Protein AF-A0A971CBB9-F1 (afdb_monomer_lite)

Sequence (150 aa):
MHGSKWRGLETEQPTQPRQPPTLHTFRPRASRNRAGVNFTRFLPAISKEALKKISREVRSWRIHRRTGSTFVQLARAINPAVRGWMNYYGAFYRSELHGLLRRINAYLVRWIRRKCKRLTGLRKALACLRGVASRYPRMFAHWQWTSLAW

Structure (mmCIF, N/CA/C/O backbone):
data_AF-A0A971CBB9-F1
#
_entry.id   AF-A0A971CBB9-F1
#
loop_
_atom_site.group_PDB
_atom_site.id
_atom_site.type_symbol
_atom_site.label_atom_id
_atom_site.label_alt_id
_atom_site.label_comp_id
_atom_site.label_asym_id
_atom_site.label_entity_id
_atom_site.label_seq_id
_atom_site.pdbx_PDB_ins_code
_atom_site.Cartn_x
_atom_site.Cartn_y
_atom_site.Cartn_z
_atom_site.occupancy
_atom_site.B_iso_or_equiv
_atom_site.auth_seq_id
_atom_site.auth_comp_id
_atom_site.auth_asym_id
_atom_site.auth_atom_id
_atom_site.pdbx_PDB_model_num
ATOM 1 N N . MET A 1 1 ? 9.406 49.153 -90.863 1.00 44.34 1 MET A N 1
ATOM 2 C CA . MET A 1 1 ? 10.532 49.504 -89.968 1.00 44.34 1 MET A CA 1
ATOM 3 C C . MET A 1 1 ? 9.962 50.223 -88.759 1.00 44.34 1 MET A C 1
ATOM 5 O O . MET A 1 1 ? 9.160 51.117 -88.983 1.00 44.34 1 MET A O 1
ATOM 9 N N . HIS A 1 2 ? 10.341 49.780 -87.557 1.00 36.84 2 HIS A N 1
ATOM 10 C CA . HIS A 1 2 ? 10.253 50.385 -86.211 1.00 36.84 2 HIS A CA 1
ATOM 11 C C . HIS A 1 2 ? 9.869 49.283 -85.222 1.00 36.84 2 HIS A C 1
ATOM 13 O O . HIS A 1 2 ? 8.707 48.930 -85.057 1.00 36.84 2 HIS A O 1
ATOM 19 N N . GLY A 1 3 ? 10.911 48.670 -84.660 1.00 35.44 3 GLY A N 1
ATOM 20 C CA . GLY A 1 3 ? 10.798 47.717 -83.569 1.00 35.44 3 GLY A CA 1
ATOM 21 C C . GLY A 1 3 ? 10.744 48.409 -82.211 1.00 35.44 3 GLY A C 1
ATOM 22 O O . GLY A 1 3 ? 10.687 49.636 -82.113 1.00 35.44 3 GLY A O 1
ATOM 23 N N . SER A 1 4 ? 10.932 47.578 -81.183 1.00 41.41 4 SER A N 1
ATOM 24 C CA . SER A 1 4 ? 10.925 47.894 -79.746 1.00 41.41 4 SER A CA 1
ATOM 25 C C . SER A 1 4 ? 9.492 47.934 -79.193 1.00 41.41 4 SER A C 1
ATOM 27 O O . SER A 1 4 ? 8.625 48.577 -79.753 1.00 41.41 4 SER A O 1
ATOM 29 N N . LYS A 1 5 ? 9.139 47.294 -78.082 1.00 45.28 5 LYS A N 1
ATOM 30 C CA . LYS A 1 5 ? 9.927 47.019 -76.884 1.00 45.28 5 LYS A CA 1
ATOM 31 C C . LYS A 1 5 ? 9.025 46.221 -75.944 1.00 45.28 5 LYS A C 1
ATOM 33 O O . LYS A 1 5 ? 8.131 46.833 -75.393 1.00 45.28 5 LYS A O 1
ATOM 38 N N . TRP A 1 6 ? 9.273 44.936 -75.703 1.00 35.91 6 TRP A N 1
ATOM 39 C CA . TRP A 1 6 ? 8.888 44.317 -74.428 1.00 35.91 6 TRP A CA 1
ATOM 40 C C . TRP A 1 6 ? 9.953 43.303 -74.027 1.00 35.91 6 TRP A C 1
ATOM 42 O O . TRP A 1 6 ? 10.211 42.310 -74.700 1.00 35.91 6 TRP A O 1
ATOM 52 N N . ARG A 1 7 ? 10.643 43.677 -72.953 1.00 38.56 7 ARG A N 1
ATOM 53 C CA . ARG A 1 7 ? 11.703 42.977 -72.238 1.00 38.56 7 ARG A CA 1
ATOM 54 C C . ARG A 1 7 ? 11.143 42.746 -70.833 1.00 38.56 7 ARG A C 1
ATOM 56 O O . ARG A 1 7 ? 10.545 43.673 -70.294 1.00 38.56 7 ARG A O 1
ATOM 63 N N . GLY A 1 8 ? 11.390 41.569 -70.264 1.00 45.34 8 GLY A N 1
ATOM 64 C CA . GLY A 1 8 ? 10.997 41.175 -68.902 1.00 45.34 8 GLY A CA 1
ATOM 65 C C . GLY A 1 8 ? 10.048 39.979 -68.970 1.00 45.34 8 GLY A C 1
ATOM 66 O O . GLY A 1 8 ? 8.893 40.157 -69.326 1.00 45.34 8 GLY A O 1
ATOM 67 N N . LEU A 1 9 ? 10.529 38.731 -68.962 1.00 43.12 9 LEU A N 1
ATOM 68 C CA . LEU A 1 9 ? 11.027 37.984 -67.794 1.00 43.12 9 LEU A CA 1
ATOM 69 C C . LEU A 1 9 ? 10.047 38.053 -66.623 1.00 43.12 9 LEU A C 1
ATOM 71 O O . LEU A 1 9 ? 10.080 39.026 -65.890 1.00 43.12 9 LEU A O 1
ATOM 75 N N . GLU A 1 10 ? 9.236 37.008 -66.458 1.00 38.34 10 GLU A N 1
ATOM 76 C CA . GLU A 1 10 ? 9.174 36.229 -65.215 1.00 38.34 10 GLU A CA 1
ATOM 77 C C . GLU A 1 10 ? 8.274 35.005 -65.418 1.00 38.34 10 GLU A C 1
ATOM 79 O O . GLU A 1 10 ? 7.068 35.082 -65.647 1.00 38.34 10 GLU A O 1
ATOM 84 N N . THR A 1 11 ? 8.921 33.842 -65.413 1.00 55.31 11 THR A N 1
ATOM 85 C CA . THR A 1 11 ? 8.284 32.530 -65.406 1.00 55.31 11 THR A CA 1
ATOM 86 C C . THR A 1 11 ? 7.850 32.246 -63.972 1.00 55.31 11 THR A C 1
ATOM 88 O O . THR A 1 11 ? 8.631 31.732 -63.175 1.00 55.31 11 THR A O 1
ATOM 91 N N . GLU A 1 12 ? 6.615 32.593 -63.629 1.00 42.81 12 GLU A N 1
ATOM 92 C CA . GLU A 1 12 ? 6.017 32.243 -62.339 1.00 42.81 12 GLU A CA 1
ATOM 93 C C . GLU A 1 12 ? 5.745 30.724 -62.297 1.00 42.81 12 GLU A C 1
ATOM 95 O O . GLU A 1 12 ? 4.732 30.237 -62.802 1.00 42.81 12 GLU A O 1
ATOM 100 N N . GLN A 1 13 ? 6.666 29.943 -61.719 1.00 54.59 13 GLN A N 1
ATOM 101 C CA . GLN A 1 13 ? 6.361 28.582 -61.261 1.00 54.59 13 GLN A CA 1
ATOM 102 C C . GLN A 1 13 ? 5.708 28.628 -59.868 1.00 54.59 13 GLN A C 1
ATOM 104 O O . GLN A 1 13 ? 6.157 29.386 -59.004 1.00 54.59 13 GLN A O 1
ATOM 109 N N . PRO A 1 14 ? 4.689 27.790 -59.591 1.00 41.69 14 PRO A N 1
ATOM 110 C CA . PRO A 1 14 ? 3.972 27.837 -58.326 1.00 41.69 14 PRO A CA 1
ATOM 111 C C . PRO A 1 14 ? 4.855 27.298 -57.193 1.00 41.69 14 PRO A C 1
ATOM 113 O O . PRO A 1 14 ? 5.163 26.108 -57.117 1.00 41.69 14 PRO A O 1
ATOM 116 N N . THR A 1 15 ? 5.264 28.188 -56.291 1.00 55.00 15 THR A N 1
ATOM 117 C CA . THR A 1 15 ? 6.043 27.833 -55.101 1.00 55.00 15 THR A CA 1
ATOM 118 C C . THR A 1 15 ? 5.136 27.154 -54.071 1.00 55.00 15 THR A C 1
ATOM 120 O O . THR A 1 15 ? 4.204 27.761 -53.547 1.00 55.00 15 THR A O 1
ATOM 123 N N . GLN A 1 16 ? 5.411 25.881 -53.769 1.00 56.72 16 GLN A N 1
ATOM 124 C CA . GLN A 1 16 ? 4.777 25.149 -52.668 1.00 56.72 16 GLN A CA 1
ATOM 125 C C . GLN A 1 16 ? 5.100 25.777 -51.297 1.00 56.72 16 GLN A C 1
ATOM 127 O O . GLN A 1 16 ? 6.219 26.256 -51.089 1.00 56.72 16 GLN A O 1
ATOM 132 N N . PRO A 1 17 ? 4.181 25.717 -50.314 1.00 47.59 17 PRO A N 1
ATOM 133 C CA . PRO A 1 17 ? 4.457 26.218 -48.972 1.00 47.59 17 PRO A CA 1
ATOM 134 C C . PRO A 1 17 ? 5.513 25.360 -48.252 1.00 47.59 17 PRO A C 1
ATOM 136 O O . PRO A 1 17 ? 5.370 24.144 -48.112 1.00 47.59 17 PRO A O 1
ATOM 139 N N . ARG A 1 18 ? 6.576 26.014 -47.756 1.00 50.94 18 ARG A N 1
ATOM 140 C CA . ARG A 1 18 ? 7.636 25.410 -46.929 1.00 50.94 18 ARG A CA 1
ATOM 141 C C . ARG A 1 18 ? 7.077 24.923 -45.590 1.00 50.94 18 ARG A C 1
ATOM 143 O O . ARG A 1 18 ? 6.567 25.722 -44.808 1.00 50.94 18 ARG A O 1
ATOM 150 N N . GLN A 1 19 ? 7.283 23.647 -45.274 1.00 59.88 19 GLN A N 1
ATOM 151 C CA . GLN A 1 19 ? 7.225 23.16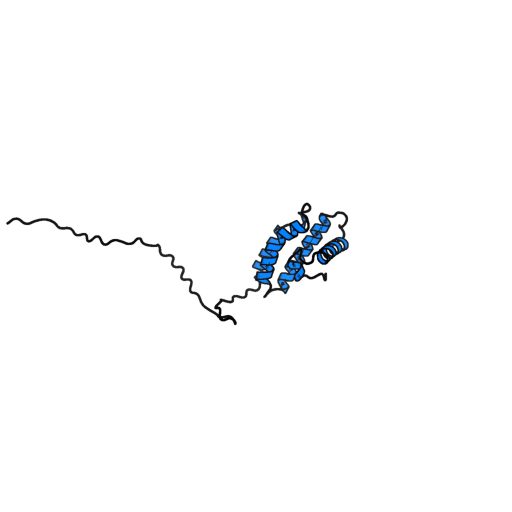5 -43.891 1.00 59.88 19 GLN A CA 1
ATOM 152 C C . GLN A 1 19 ? 8.556 23.470 -43.171 1.00 59.88 19 GLN A C 1
ATOM 154 O O . GLN A 1 19 ? 9.616 23.346 -43.792 1.00 59.88 19 GLN A O 1
ATOM 159 N N . PRO A 1 20 ? 8.548 23.873 -41.887 1.00 60.41 20 PRO A N 1
ATOM 160 C CA . PRO A 1 20 ? 9.777 24.151 -41.143 1.00 60.41 20 PRO A CA 1
ATOM 161 C C . PRO A 1 20 ? 10.534 22.859 -40.762 1.00 60.41 20 PRO A C 1
ATOM 163 O O . PRO A 1 20 ? 9.898 21.856 -40.431 1.00 60.41 20 PRO A O 1
ATOM 166 N N . PRO A 1 21 ? 11.884 22.859 -40.749 1.00 57.56 21 PRO A N 1
ATOM 167 C CA . PRO A 1 21 ? 12.673 21.672 -40.431 1.00 57.56 21 PRO A CA 1
ATOM 168 C C . PRO A 1 21 ? 12.807 21.476 -38.914 1.00 57.56 21 PRO A C 1
ATOM 170 O O . PRO A 1 21 ? 13.507 22.228 -38.238 1.00 57.56 21 PRO A O 1
ATOM 173 N N . THR A 1 22 ? 12.203 20.420 -38.368 1.00 53.78 22 THR A N 1
ATOM 174 C CA . THR A 1 22 ? 12.530 19.913 -37.025 1.00 53.78 22 THR A CA 1
ATOM 175 C C . THR A 1 22 ? 13.377 18.645 -37.147 1.00 53.78 22 THR A C 1
ATOM 177 O O . THR A 1 22 ? 12.883 17.522 -37.208 1.00 53.78 22 THR A O 1
ATOM 180 N N . LEU A 1 23 ? 14.702 18.813 -37.189 1.00 48.44 23 LEU A N 1
ATOM 181 C CA . LEU A 1 23 ? 15.653 17.698 -37.135 1.00 48.44 23 LEU A CA 1
ATOM 182 C C . LEU A 1 23 ? 15.805 17.192 -35.693 1.00 48.44 23 LEU A C 1
ATOM 184 O O . LEU A 1 23 ? 16.777 17.487 -35.004 1.00 48.44 23 LEU A O 1
ATOM 188 N N . HIS A 1 24 ? 14.860 16.367 -35.251 1.00 55.50 24 HIS A N 1
ATOM 189 C CA . HIS A 1 24 ? 15.138 15.364 -34.227 1.00 55.50 24 HIS A CA 1
ATOM 190 C C . HIS A 1 24 ? 15.231 13.999 -34.903 1.00 55.50 24 HIS A C 1
ATOM 192 O O . HIS A 1 24 ? 14.230 13.317 -35.113 1.00 55.50 24 HIS A O 1
ATOM 198 N N . THR A 1 25 ? 16.451 13.583 -35.245 1.00 48.56 25 THR A N 1
ATOM 199 C CA . THR A 1 25 ? 16.708 12.252 -35.803 1.00 48.56 25 THR A CA 1
ATOM 200 C C . THR A 1 25 ? 16.637 11.206 -34.691 1.00 48.56 25 THR A C 1
ATOM 202 O O . THR A 1 25 ? 17.650 10.725 -34.184 1.00 48.56 25 THR A O 1
ATOM 205 N N . PHE A 1 26 ? 15.421 10.840 -34.293 1.00 50.62 26 PHE A N 1
ATOM 206 C CA . PHE A 1 26 ? 15.186 9.635 -33.507 1.00 50.62 26 PHE A CA 1
ATOM 207 C C . PHE A 1 26 ? 15.430 8.416 -34.402 1.00 50.62 26 PHE A C 1
ATOM 209 O O . PHE A 1 26 ? 14.634 8.115 -35.288 1.00 50.62 26 PHE A O 1
ATOM 216 N N . ARG A 1 27 ? 16.542 7.702 -34.187 1.00 48.59 27 ARG A N 1
ATOM 217 C CA . ARG A 1 27 ? 16.784 6.407 -34.839 1.00 48.59 27 ARG A CA 1
ATOM 218 C C . ARG A 1 27 ? 16.256 5.272 -33.955 1.00 48.59 27 ARG A C 1
ATOM 220 O O . ARG A 1 27 ? 16.785 5.079 -32.859 1.00 48.59 27 ARG A O 1
ATOM 227 N N . PRO A 1 28 ? 15.263 4.487 -34.401 1.00 44.34 28 PRO A N 1
ATOM 228 C CA . PRO A 1 28 ? 14.855 3.283 -33.690 1.00 44.34 28 PRO A CA 1
ATOM 229 C C . PRO A 1 28 ? 15.940 2.200 -33.815 1.00 44.34 28 PRO A C 1
ATOM 231 O O . PRO A 1 28 ? 16.411 1.905 -34.911 1.00 44.34 28 PRO A O 1
ATOM 234 N N . ARG A 1 29 ? 16.333 1.577 -32.696 1.00 47.88 29 ARG A N 1
ATOM 235 C CA . ARG A 1 29 ? 17.083 0.307 -32.692 1.00 47.88 29 ARG A CA 1
ATOM 236 C C . ARG A 1 29 ? 16.201 -0.791 -32.114 1.00 47.88 29 ARG A C 1
ATOM 238 O O . ARG A 1 29 ? 15.566 -0.596 -31.082 1.00 47.88 29 ARG A O 1
ATOM 245 N N . ALA A 1 30 ? 16.143 -1.925 -32.803 1.00 38.38 30 ALA A N 1
ATOM 246 C CA . ALA A 1 30 ? 15.180 -2.985 -32.547 1.00 38.38 30 ALA A CA 1
ATOM 247 C C . ALA A 1 30 ? 15.808 -4.170 -31.785 1.00 38.38 30 ALA A C 1
ATOM 249 O O . ALA A 1 30 ? 16.954 -4.525 -32.040 1.00 38.38 30 ALA A O 1
ATOM 250 N N . SER A 1 31 ? 15.063 -4.797 -30.867 1.00 43.88 31 SER A N 1
ATOM 251 C CA . SER A 1 31 ? 15.441 -6.060 -30.202 1.00 43.88 31 SER A CA 1
ATOM 252 C C . SER A 1 31 ? 14.192 -6.874 -29.861 1.00 43.88 31 SER A C 1
ATOM 254 O O . SER A 1 31 ? 13.205 -6.283 -29.452 1.00 43.88 31 SER A O 1
ATOM 256 N N . ARG A 1 32 ? 14.200 -8.198 -30.052 1.00 37.66 32 ARG A N 1
ATOM 257 C CA . ARG A 1 32 ? 12.999 -9.049 -30.211 1.00 37.66 32 ARG A CA 1
ATOM 258 C C . ARG A 1 32 ? 12.667 -9.879 -28.961 1.00 37.66 32 ARG A C 1
ATOM 260 O O . ARG A 1 32 ? 13.567 -10.405 -28.314 1.00 37.66 32 ARG A O 1
ATOM 267 N N . ASN A 1 33 ? 11.382 -10.032 -28.622 1.00 46.59 33 ASN A N 1
ATOM 268 C CA . ASN A 1 33 ? 10.907 -10.927 -27.553 1.00 46.59 33 ASN A CA 1
ATOM 269 C C . ASN A 1 33 ? 10.525 -12.334 -28.083 1.00 46.59 33 ASN A C 1
ATOM 271 O O . ASN A 1 33 ? 10.485 -12.564 -29.289 1.00 46.59 33 ASN A O 1
ATOM 275 N N . ARG A 1 34 ? 10.202 -13.278 -27.180 1.00 50.75 34 ARG A N 1
ATOM 276 C CA . ARG A 1 34 ? 9.865 -14.688 -27.503 1.00 50.75 34 ARG A CA 1
ATOM 277 C C . ARG A 1 34 ? 8.549 -14.872 -28.291 1.00 50.75 34 ARG A C 1
ATOM 279 O O . ARG A 1 34 ? 8.277 -15.974 -28.742 1.00 50.75 34 ARG A O 1
ATOM 286 N N . ALA A 1 35 ? 7.771 -13.800 -28.468 1.00 55.66 35 ALA A N 1
ATOM 287 C CA . ALA A 1 35 ? 6.584 -13.716 -29.326 1.00 55.66 35 ALA A CA 1
ATOM 288 C C . ALA A 1 35 ? 6.854 -12.913 -30.620 1.00 55.66 35 ALA A C 1
ATOM 290 O O . ALA A 1 35 ? 5.929 -12.500 -31.311 1.00 55.66 35 ALA A O 1
ATOM 291 N N . GLY A 1 36 ? 8.125 -12.654 -30.949 1.00 45.00 36 GLY A N 1
ATOM 292 C CA . GLY A 1 36 ? 8.532 -12.036 -32.207 1.00 45.00 36 GLY A CA 1
ATOM 293 C C . GLY A 1 36 ? 8.381 -10.514 -32.283 1.00 45.00 36 GLY A C 1
ATOM 294 O O . GLY A 1 36 ? 8.650 -9.965 -33.351 1.00 45.00 36 GLY A O 1
ATOM 295 N N . VAL A 1 37 ? 8.016 -9.828 -31.193 1.00 48.22 37 VAL A N 1
ATOM 296 C CA . VAL A 1 37 ? 7.816 -8.367 -31.180 1.00 48.22 37 VAL A CA 1
ATOM 297 C C . VAL A 1 37 ? 9.087 -7.645 -30.735 1.00 48.22 37 VAL A C 1
ATOM 299 O O . VAL A 1 37 ? 9.683 -8.001 -29.714 1.00 48.22 37 VAL A O 1
ATOM 302 N N . ASN A 1 38 ? 9.500 -6.625 -31.493 1.00 37.38 38 ASN A N 1
ATOM 303 C CA . ASN A 1 38 ? 10.694 -5.836 -31.204 1.00 37.38 38 ASN A CA 1
ATOM 304 C C . ASN A 1 38 ? 10.412 -4.741 -30.151 1.00 37.38 38 ASN A C 1
ATOM 306 O O . ASN A 1 38 ? 9.692 -3.793 -30.438 1.00 37.38 38 ASN A O 1
ATOM 310 N N . PHE A 1 39 ? 11.018 -4.835 -28.961 1.00 40.69 39 PHE A N 1
ATOM 311 C CA . PHE A 1 39 ? 11.059 -3.796 -27.929 1.00 40.69 39 PHE A CA 1
ATOM 312 C C . PHE A 1 39 ? 12.462 -3.648 -27.311 1.00 40.69 39 PHE A C 1
ATOM 314 O O . PHE A 1 39 ? 13.102 -4.617 -26.903 1.00 40.69 39 PHE A O 1
ATOM 321 N N . THR A 1 40 ? 12.919 -2.407 -27.161 1.00 34.59 40 THR A N 1
ATOM 322 C CA . THR A 1 40 ? 14.106 -2.018 -26.387 1.00 34.59 40 THR A CA 1
ATOM 323 C C . THR A 1 40 ? 13.881 -2.276 -24.891 1.00 34.59 40 THR A C 1
ATOM 325 O O . THR A 1 40 ? 13.183 -1.524 -24.214 1.00 34.59 40 THR A O 1
ATOM 328 N N . ARG A 1 41 ? 14.479 -3.340 -24.336 1.00 33.94 41 ARG A N 1
ATOM 329 C CA . ARG A 1 41 ? 14.519 -3.571 -22.881 1.00 33.94 41 ARG A CA 1
ATOM 330 C C . ARG A 1 41 ? 15.633 -2.747 -22.236 1.00 33.94 41 ARG A C 1
ATOM 332 O O . ARG A 1 41 ? 16.754 -3.215 -22.088 1.00 33.94 41 ARG A O 1
ATOM 339 N N . PHE A 1 42 ? 15.287 -1.556 -21.764 1.00 42.34 42 PHE A N 1
ATOM 340 C CA . PHE A 1 42 ? 15.834 -1.069 -20.501 1.00 42.34 42 PHE A CA 1
ATOM 341 C C . PHE A 1 42 ? 14.972 -1.720 -19.417 1.00 42.34 42 PHE A C 1
ATOM 343 O O . PHE A 1 42 ? 13.779 -1.439 -19.350 1.00 42.34 42 PHE A O 1
ATOM 350 N N . LEU A 1 43 ? 15.509 -2.639 -18.617 1.00 44.75 43 LEU A N 1
ATOM 351 C CA . LEU A 1 43 ? 14.823 -3.118 -17.414 1.00 44.75 43 LEU A CA 1
ATOM 352 C C . LEU A 1 43 ? 15.346 -2.289 -16.237 1.00 44.75 43 LEU A C 1
ATOM 354 O O . LEU A 1 43 ? 16.278 -2.738 -15.567 1.00 44.75 43 LEU A O 1
ATOM 358 N N . PRO A 1 44 ? 14.850 -1.062 -15.981 1.00 46.00 44 PRO A N 1
ATOM 359 C CA . PRO A 1 44 ? 15.244 -0.398 -14.765 1.00 46.00 44 PRO A CA 1
ATOM 360 C C . PRO A 1 44 ? 14.541 -1.142 -13.635 1.00 46.00 44 PRO A C 1
ATOM 362 O O . PRO A 1 44 ? 13.308 -1.128 -13.555 1.00 46.00 44 PRO A O 1
ATOM 365 N N . ALA A 1 45 ? 15.333 -1.709 -12.714 1.00 49.50 45 ALA A N 1
ATOM 366 C CA . ALA A 1 45 ? 14.959 -1.672 -11.301 1.00 49.50 45 ALA A CA 1
ATOM 367 C C . ALA A 1 45 ? 14.276 -0.350 -11.074 1.00 49.50 45 ALA A C 1
ATOM 369 O O . ALA A 1 45 ? 14.852 0.651 -11.510 1.00 49.50 45 ALA A O 1
ATOM 370 N N . ILE A 1 46 ? 13.034 -0.363 -10.548 1.00 59.09 46 ILE A N 1
ATOM 371 C CA . ILE A 1 46 ? 12.322 0.875 -10.236 1.00 59.09 46 ILE A CA 1
ATOM 372 C C . ILE A 1 46 ? 13.382 1.797 -9.670 1.00 59.09 46 ILE A C 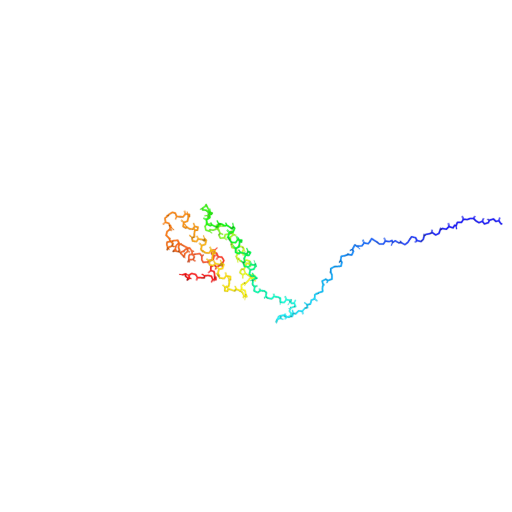1
ATOM 374 O O . ILE A 1 46 ? 14.024 1.461 -8.673 1.00 59.09 46 ILE A O 1
ATOM 378 N N . SER A 1 47 ? 13.724 2.849 -10.419 1.00 68.38 47 SER A N 1
ATOM 379 C CA . SER A 1 47 ? 14.908 3.599 -10.032 1.00 68.38 47 SER A CA 1
ATOM 380 C C . SER A 1 47 ? 14.635 4.069 -8.610 1.00 68.38 47 SER A C 1
ATOM 382 O O . SER A 1 47 ? 13.473 4.318 -8.256 1.00 68.38 47 SER A O 1
ATOM 384 N N . LYS A 1 48 ? 15.659 4.155 -7.759 1.00 73.44 48 LYS A N 1
ATOM 385 C CA . LYS A 1 48 ? 15.455 4.643 -6.386 1.00 73.44 48 LYS A CA 1
ATOM 386 C C . LYS A 1 48 ? 14.625 5.936 -6.395 1.00 73.44 48 LYS A C 1
ATOM 388 O O . LYS A 1 48 ? 13.774 6.132 -5.533 1.00 73.44 48 LYS A O 1
ATOM 393 N N . GLU A 1 49 ? 14.770 6.737 -7.452 1.00 77.31 49 GLU A N 1
ATOM 394 C CA . GLU A 1 49 ? 13.955 7.910 -7.759 1.00 77.31 49 GLU A CA 1
ATOM 395 C C . GLU A 1 49 ? 12.478 7.626 -8.074 1.00 77.31 49 GLU A C 1
ATOM 397 O O . GLU A 1 49 ? 11.609 8.299 -7.518 1.00 77.31 49 GLU A O 1
ATOM 402 N N . ALA A 1 50 ? 12.142 6.628 -8.893 1.00 80.31 50 ALA A N 1
ATOM 403 C CA . ALA A 1 50 ? 10.754 6.230 -9.122 1.00 80.31 50 ALA A CA 1
ATOM 404 C C . ALA A 1 50 ? 10.092 5.684 -7.841 1.00 80.31 50 ALA A C 1
ATOM 406 O O . ALA A 1 50 ? 8.978 6.103 -7.513 1.00 80.31 50 ALA A O 1
ATOM 407 N N . LEU A 1 51 ? 10.787 4.854 -7.048 1.00 82.62 51 LEU A N 1
ATOM 408 C CA . LEU A 1 51 ? 10.270 4.366 -5.760 1.00 82.62 51 LEU A CA 1
ATOM 409 C C . LEU A 1 51 ? 10.075 5.520 -4.767 1.00 82.62 51 LEU A C 1
ATOM 411 O O . LEU A 1 51 ? 9.085 5.573 -4.029 1.00 82.62 51 LEU A O 1
ATOM 415 N N . LYS A 1 52 ? 11.005 6.477 -4.760 1.00 85.56 52 LYS A N 1
ATOM 416 C CA . LYS A 1 52 ? 10.927 7.705 -3.964 1.00 85.56 52 LYS A CA 1
ATOM 417 C C . LYS A 1 52 ? 9.760 8.579 -4.413 1.00 85.56 52 LYS A C 1
ATOM 419 O O . LYS A 1 52 ? 9.057 9.103 -3.550 1.00 85.56 52 LYS A O 1
ATOM 424 N N . LYS A 1 53 ? 9.499 8.692 -5.718 1.00 87.06 53 LYS A N 1
ATOM 425 C CA . LYS A 1 53 ? 8.358 9.429 -6.281 1.00 87.06 53 LYS A CA 1
ATOM 426 C C . LYS A 1 53 ? 7.031 8.829 -5.822 1.00 87.06 53 LYS A C 1
ATOM 428 O O . LYS A 1 53 ? 6.262 9.534 -5.172 1.00 87.06 53 LYS A O 1
ATOM 433 N N . ILE A 1 54 ? 6.805 7.531 -6.032 1.00 88.38 54 ILE A N 1
ATOM 434 C CA . ILE A 1 54 ? 5.560 6.879 -5.584 1.00 88.38 54 ILE A CA 1
ATOM 435 C C . ILE A 1 54 ? 5.450 6.853 -4.053 1.00 88.38 54 ILE A C 1
ATOM 437 O O . ILE A 1 54 ? 4.375 7.043 -3.494 1.00 88.38 54 ILE A O 1
ATOM 441 N N . SER A 1 55 ? 6.568 6.735 -3.327 1.00 88.06 55 SER A N 1
ATOM 442 C CA . SER A 1 55 ? 6.576 6.866 -1.863 1.00 88.06 55 SER A CA 1
ATOM 443 C C . SER A 1 55 ? 6.163 8.264 -1.391 1.00 88.06 55 SER A C 1
ATOM 445 O O . SER A 1 55 ? 5.458 8.386 -0.385 1.00 88.06 55 SER A O 1
ATOM 447 N N . ARG A 1 56 ? 6.610 9.325 -2.079 1.00 91.25 56 ARG A N 1
ATOM 448 C CA . ARG A 1 56 ? 6.190 10.709 -1.808 1.00 91.25 56 ARG A CA 1
ATOM 449 C C . ARG A 1 56 ? 4.707 10.893 -2.112 1.00 91.25 56 ARG A C 1
ATOM 451 O O . ARG A 1 56 ? 4.023 11.533 -1.320 1.00 91.25 56 ARG A O 1
ATOM 458 N N . GLU A 1 57 ? 4.214 10.288 -3.186 1.00 92.06 57 GLU A N 1
ATOM 459 C CA . GLU A 1 57 ? 2.797 10.305 -3.548 1.00 92.06 57 GLU A CA 1
ATOM 460 C C . GLU A 1 57 ? 1.927 9.621 -2.482 1.00 92.06 57 GLU A C 1
ATOM 462 O O . GLU A 1 57 ? 1.012 10.233 -1.939 1.00 92.06 57 GLU A O 1
ATOM 467 N N . VAL A 1 58 ? 2.283 8.409 -2.041 1.00 91.94 58 VAL A N 1
ATOM 468 C CA . VAL A 1 58 ? 1.575 7.737 -0.934 1.00 91.94 58 VAL A CA 1
ATOM 469 C C . VAL A 1 58 ? 1.575 8.599 0.336 1.00 91.94 58 VAL A C 1
ATOM 471 O O . VAL A 1 58 ? 0.581 8.661 1.066 1.00 91.94 58 VAL A O 1
ATOM 474 N N . ARG A 1 59 ? 2.688 9.287 0.624 1.00 90.94 59 ARG A N 1
ATOM 475 C CA . ARG A 1 59 ? 2.790 10.194 1.776 1.00 90.94 59 ARG A CA 1
ATOM 476 C C . ARG A 1 59 ? 1.889 11.426 1.620 1.00 90.94 59 ARG A C 1
ATOM 478 O O . ARG A 1 59 ? 1.297 11.851 2.617 1.00 90.94 59 ARG A O 1
ATOM 485 N N . SER A 1 60 ? 1.766 11.982 0.414 1.00 92.00 60 SER A N 1
ATOM 486 C CA . SER A 1 60 ? 0.966 13.184 0.139 1.00 92.00 60 SER A CA 1
ATOM 487 C C . SER A 1 60 ? -0.537 12.937 0.279 1.00 92.00 60 SER A C 1
ATOM 489 O O . SER A 1 60 ? -1.263 13.839 0.694 1.00 92.00 60 SER A O 1
ATOM 491 N N . TRP A 1 61 ? -1.006 11.699 0.080 1.00 92.50 61 TRP A N 1
ATOM 492 C CA . TRP A 1 61 ? -2.409 11.334 0.316 1.00 92.50 61 TRP A CA 1
ATOM 493 C C . TRP A 1 61 ? -2.866 11.578 1.759 1.00 92.50 61 TRP A C 1
ATOM 495 O O . TRP A 1 61 ? -4.066 11.735 2.008 1.00 92.50 61 TRP A O 1
ATOM 505 N N . ARG A 1 62 ? -1.918 11.596 2.714 1.00 90.50 62 ARG A N 1
ATOM 506 C CA . ARG A 1 62 ? -2.145 11.835 4.151 1.00 90.50 62 ARG A CA 1
ATOM 507 C C . ARG A 1 62 ? -3.350 11.048 4.675 1.00 90.50 62 ARG A C 1
ATOM 509 O O . ARG A 1 62 ? -4.160 11.585 5.424 1.00 90.50 62 ARG A O 1
ATOM 516 N N . ILE A 1 63 ? -3.444 9.764 4.308 1.00 88.75 63 ILE A N 1
ATOM 517 C CA . ILE A 1 63 ? -4.590 8.877 4.603 1.00 88.75 63 ILE A CA 1
ATOM 518 C C . ILE A 1 63 ? -5.019 8.976 6.072 1.00 88.75 63 ILE A C 1
ATOM 520 O O . ILE A 1 63 ? -6.194 9.144 6.375 1.00 88.75 63 ILE A O 1
ATOM 524 N N . HIS A 1 64 ? -4.050 8.983 6.988 1.00 85.38 64 HIS A N 1
ATOM 525 C CA . HIS A 1 64 ? -4.275 9.107 8.428 1.00 85.38 64 HIS A CA 1
ATOM 526 C C . HIS A 1 64 ? -5.024 10.378 8.873 1.00 85.38 64 HIS A C 1
ATOM 528 O O . HIS A 1 64 ? -5.530 10.393 9.988 1.00 85.38 64 HIS A O 1
ATOM 534 N N . ARG A 1 65 ? -5.103 11.440 8.059 1.00 87.38 65 ARG A N 1
ATOM 535 C CA . ARG A 1 65 ? -5.859 12.670 8.358 1.00 87.38 65 ARG A CA 1
ATOM 536 C C . ARG A 1 65 ? -7.310 12.630 7.872 1.00 87.38 65 ARG A C 1
ATOM 538 O O . ARG A 1 65 ? -8.095 13.459 8.310 1.00 87.38 65 ARG A O 1
ATOM 545 N N . ARG A 1 66 ? -7.682 11.688 7.001 1.00 87.06 66 ARG A N 1
ATOM 546 C CA . ARG A 1 66 ? -9.014 11.613 6.375 1.00 87.06 66 ARG A CA 1
ATOM 547 C C . ARG A 1 66 ? -10.040 10.909 7.274 1.00 87.06 66 ARG A C 1
ATOM 549 O O . ARG A 1 66 ? -10.608 9.889 6.896 1.00 87.06 66 ARG A O 1
ATOM 556 N N . THR A 1 67 ? -10.252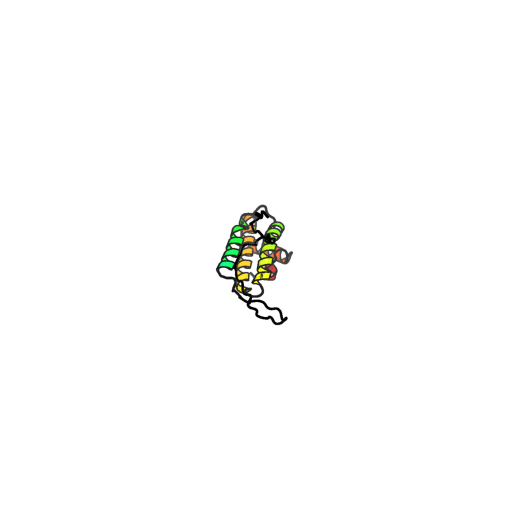 11.395 8.496 1.00 83.31 67 THR A N 1
ATOM 557 C CA . THR A 1 67 ? -11.112 10.737 9.506 1.00 83.31 67 THR A CA 1
ATOM 558 C C . THR A 1 67 ? -12.586 10.631 9.096 1.00 83.31 67 THR A C 1
ATOM 560 O O . THR A 1 67 ? -13.243 9.669 9.492 1.00 83.31 67 THR A O 1
ATOM 563 N N . GLY A 1 68 ? -13.083 11.550 8.261 1.00 85.38 68 GLY A N 1
ATOM 564 C CA . GLY A 1 68 ? -14.449 11.513 7.721 1.00 85.38 68 GLY A CA 1
ATOM 565 C C . GLY A 1 68 ? -14.683 10.459 6.631 1.00 85.38 68 GLY A C 1
ATOM 566 O O . GLY A 1 68 ? -15.822 10.092 6.370 1.00 85.38 68 GLY A O 1
ATOM 567 N N . SER A 1 69 ? -13.628 9.921 6.010 1.00 88.81 69 SER A N 1
ATOM 568 C CA . SER A 1 69 ? -13.784 8.958 4.914 1.00 88.81 69 SER A CA 1
ATOM 569 C C . SER A 1 69 ? -14.204 7.573 5.408 1.00 88.81 69 SER A C 1
ATOM 571 O O . SER A 1 69 ? -13.950 7.215 6.554 1.00 88.81 69 SER A O 1
ATOM 573 N N . THR A 1 70 ? -14.823 6.749 4.567 1.00 90.81 70 THR A N 1
ATOM 574 C CA . THR A 1 70 ? -15.052 5.315 4.847 1.00 90.81 70 THR A CA 1
ATOM 575 C C . THR A 1 70 ? -13.945 4.443 4.248 1.00 90.81 70 THR A C 1
ATOM 577 O O . THR A 1 70 ? -13.170 4.900 3.407 1.00 90.81 70 THR A O 1
ATOM 580 N N . PHE A 1 71 ? -13.870 3.166 4.647 1.00 90.12 71 PHE A N 1
ATOM 581 C CA . PHE A 1 71 ? -12.949 2.208 4.019 1.00 90.12 71 PHE A CA 1
ATOM 582 C C . PHE A 1 71 ? -13.156 2.120 2.500 1.00 90.12 71 PHE A C 1
ATOM 584 O O . PHE A 1 71 ? -12.182 2.121 1.754 1.00 90.12 71 PHE A O 1
ATOM 591 N N . VAL A 1 72 ? -14.412 2.120 2.043 1.00 91.75 72 VAL A N 1
ATOM 592 C CA . VAL A 1 72 ? -14.766 2.066 0.616 1.00 91.75 72 VAL A CA 1
ATOM 593 C C . VAL A 1 72 ? -14.287 3.314 -0.123 1.00 91.75 72 VAL A C 1
ATOM 595 O O . VAL A 1 72 ? -13.713 3.208 -1.202 1.00 91.75 72 VAL A O 1
ATOM 598 N N . GLN A 1 73 ? -14.471 4.501 0.458 1.00 92.75 73 GLN A N 1
ATOM 599 C CA . GLN A 1 73 ? -13.987 5.748 -0.143 1.00 92.75 73 GLN A CA 1
ATOM 600 C C . GLN A 1 73 ? -12.455 5.782 -0.228 1.00 92.75 73 GLN A C 1
ATOM 602 O O . GLN A 1 73 ? -11.904 6.191 -1.249 1.00 92.75 73 GLN A O 1
ATOM 607 N N . LEU A 1 74 ? -11.759 5.305 0.811 1.00 92.94 74 LEU A N 1
ATOM 608 C CA . LEU A 1 74 ? -10.300 5.169 0.781 1.00 92.94 74 LEU A CA 1
ATOM 609 C C . LEU A 1 74 ? -9.850 4.181 -0.297 1.00 92.94 74 LEU A C 1
ATOM 611 O O . LEU A 1 74 ? -8.941 4.489 -1.063 1.00 92.94 74 LEU A O 1
ATOM 615 N N . ALA A 1 75 ? -10.507 3.027 -0.393 1.00 93.00 75 ALA A N 1
ATOM 616 C CA . ALA A 1 75 ? -10.234 2.035 -1.422 1.00 93.00 75 ALA A CA 1
ATOM 617 C C . ALA A 1 75 ? -10.433 2.606 -2.833 1.00 93.00 75 ALA A C 1
ATOM 619 O O . ALA A 1 75 ? -9.553 2.459 -3.677 1.00 93.00 75 ALA A O 1
ATOM 620 N N . ARG A 1 76 ? -11.536 3.321 -3.086 1.00 93.19 76 ARG A N 1
ATOM 621 C CA . ARG A 1 76 ? -11.800 3.970 -4.383 1.00 93.19 76 ARG A CA 1
ATOM 622 C C . ARG A 1 76 ? -10.711 4.970 -4.773 1.00 93.19 76 ARG A C 1
ATOM 624 O O . ARG A 1 76 ? -10.316 4.991 -5.931 1.00 93.19 76 ARG A O 1
ATOM 631 N N . ALA A 1 77 ? -10.198 5.745 -3.818 1.00 91.44 77 ALA A N 1
ATOM 632 C CA . ALA A 1 77 ? -9.137 6.716 -4.077 1.00 91.44 77 ALA A CA 1
ATOM 633 C C . ALA A 1 77 ? -7.758 6.065 -4.302 1.00 91.44 77 ALA A C 1
ATOM 635 O O . ALA A 1 77 ? -6.977 6.541 -5.118 1.00 91.44 77 ALA A O 1
ATOM 636 N N . ILE A 1 78 ? -7.443 4.990 -3.573 1.00 93.19 78 ILE A N 1
ATOM 637 C CA . ILE A 1 78 ? -6.100 4.384 -3.554 1.00 93.19 78 ILE A CA 1
ATOM 638 C C . ILE A 1 78 ? -5.933 3.324 -4.652 1.00 93.19 78 ILE A C 1
ATOM 640 O O . ILE A 1 78 ? -4.867 3.209 -5.259 1.00 93.19 78 ILE A O 1
ATOM 644 N N . ASN A 1 79 ? -6.977 2.537 -4.920 1.00 93.56 79 ASN A N 1
ATOM 645 C CA . ASN A 1 79 ? -6.890 1.362 -5.786 1.00 93.56 79 ASN A CA 1
ATOM 646 C C . ASN A 1 79 ? -6.451 1.647 -7.230 1.00 93.56 79 ASN A C 1
ATOM 648 O O . ASN A 1 79 ? -5.751 0.790 -7.765 1.00 93.56 79 ASN A O 1
ATOM 652 N N . PRO A 1 80 ? -6.838 2.753 -7.897 1.00 93.62 80 PRO A N 1
ATOM 653 C CA . PRO A 1 80 ? -6.382 3.026 -9.260 1.00 93.62 80 PRO A CA 1
ATOM 654 C C . PRO A 1 80 ? -4.857 3.177 -9.348 1.00 93.62 80 PRO A C 1
ATOM 656 O O . PRO A 1 80 ? -4.220 2.481 -10.136 1.00 93.62 80 PRO A O 1
ATOM 659 N N . ALA A 1 81 ? -4.262 3.998 -8.475 1.00 90.69 81 ALA A N 1
ATOM 660 C CA . ALA A 1 81 ? -2.815 4.213 -8.435 1.00 90.69 81 ALA A CA 1
ATOM 661 C C . ALA A 1 81 ? -2.062 2.925 -8.076 1.00 90.69 81 ALA A C 1
ATOM 663 O O . ALA A 1 81 ? -1.129 2.520 -8.767 1.00 90.69 81 ALA A O 1
ATOM 664 N N . VAL A 1 82 ? -2.526 2.226 -7.035 1.00 91.81 82 VAL A N 1
ATOM 665 C CA . VAL A 1 82 ? -1.906 0.977 -6.576 1.00 91.81 82 VAL A CA 1
ATOM 666 C C . VAL A 1 82 ? -1.974 -0.118 -7.641 1.00 91.81 82 VAL A C 1
ATOM 668 O O . VAL A 1 82 ? -0.977 -0.802 -7.854 1.00 91.81 82 VAL A O 1
ATOM 671 N N . ARG A 1 83 ? -3.101 -0.264 -8.354 1.00 90.94 83 ARG A N 1
ATOM 672 C CA . ARG A 1 83 ? -3.207 -1.203 -9.485 1.00 90.94 83 ARG A CA 1
ATOM 673 C C . ARG A 1 83 ? -2.255 -0.836 -10.614 1.00 90.94 83 ARG A C 1
ATOM 675 O O . ARG A 1 83 ? -1.595 -1.726 -11.135 1.00 90.94 83 ARG A O 1
ATOM 682 N N . GLY A 1 84 ? -2.139 0.450 -10.947 1.00 88.31 84 GLY A N 1
ATOM 683 C CA . GLY A 1 84 ? -1.172 0.928 -11.935 1.00 88.31 84 GLY A CA 1
ATOM 684 C C . GLY A 1 84 ? 0.256 0.516 -11.579 1.00 88.31 84 GLY A C 1
ATOM 685 O O . GLY A 1 84 ? 0.952 -0.075 -12.399 1.00 88.31 84 GLY A O 1
ATOM 686 N N . TRP A 1 85 ? 0.672 0.731 -10.328 1.00 89.75 85 TRP A N 1
ATOM 687 C CA . TRP A 1 85 ? 2.007 0.338 -9.870 1.00 89.75 85 TRP A CA 1
ATOM 688 C C . TRP A 1 85 ? 2.203 -1.176 -9.828 1.00 89.75 85 TRP A C 1
ATOM 690 O O . TRP A 1 85 ? 3.261 -1.656 -10.220 1.00 89.75 85 TRP A O 1
ATOM 700 N N . MET A 1 86 ? 1.203 -1.937 -9.379 1.00 87.31 86 MET A N 1
ATOM 701 C CA . MET A 1 86 ? 1.268 -3.400 -9.371 1.00 87.31 86 MET A CA 1
ATOM 702 C C . MET A 1 86 ? 1.378 -3.967 -10.788 1.00 87.31 86 MET A C 1
ATOM 704 O O . MET A 1 86 ? 2.197 -4.846 -11.025 1.00 87.31 86 MET A O 1
ATOM 708 N N . ASN A 1 87 ? 0.625 -3.435 -11.747 1.00 87.19 87 ASN A N 1
ATOM 709 C CA . ASN A 1 87 ? 0.685 -3.898 -13.132 1.00 87.19 87 ASN A CA 1
ATOM 710 C C . ASN A 1 87 ? 2.004 -3.501 -13.807 1.00 87.19 87 ASN A C 1
ATOM 712 O O . ASN A 1 87 ? 2.595 -4.305 -14.519 1.00 87.19 87 ASN A O 1
ATOM 716 N N . TYR A 1 88 ? 2.483 -2.280 -13.559 1.00 83.12 88 TYR A N 1
ATOM 717 C CA . TYR A 1 88 ? 3.682 -1.752 -14.208 1.00 83.12 88 TYR A CA 1
ATOM 718 C C . TYR A 1 88 ? 4.987 -2.294 -13.598 1.00 83.12 88 TYR A C 1
ATOM 720 O O . TYR A 1 88 ? 5.907 -2.654 -14.326 1.00 83.12 88 TYR A O 1
ATOM 728 N N . TYR A 1 89 ? 5.078 -2.397 -12.267 1.00 80.38 89 TYR A N 1
ATOM 729 C CA . TYR A 1 89 ? 6.303 -2.813 -11.565 1.00 80.38 89 TYR A CA 1
ATOM 730 C C . TYR A 1 89 ? 6.283 -4.274 -11.074 1.00 80.38 89 TYR A C 1
ATOM 732 O O . TYR A 1 89 ? 7.309 -4.792 -10.627 1.00 80.38 89 TYR A O 1
ATOM 740 N N . GLY A 1 90 ? 5.137 -4.959 -11.140 1.00 77.06 90 GLY A N 1
ATOM 741 C CA . GLY A 1 90 ? 4.917 -6.255 -10.491 1.00 77.06 90 GLY A CA 1
ATOM 742 C C . GLY A 1 90 ? 5.724 -7.433 -10.994 1.00 77.06 90 GLY A C 1
ATOM 743 O O . GLY A 1 90 ? 6.076 -8.305 -10.202 1.00 77.06 90 GLY A O 1
ATOM 744 N N . ALA A 1 91 ? 6.025 -7.457 -12.290 1.00 71.19 91 ALA A N 1
ATOM 745 C CA . ALA A 1 91 ? 6.741 -8.568 -12.908 1.00 71.19 91 ALA A CA 1
ATOM 746 C C . ALA A 1 91 ? 8.227 -8.614 -12.516 1.00 71.19 91 ALA A C 1
ATOM 748 O O . ALA A 1 91 ? 8.838 -9.676 -12.574 1.00 71.19 91 ALA A O 1
ATOM 749 N N . PHE A 1 92 ? 8.805 -7.482 -12.106 1.00 65.69 92 PHE A N 1
ATOM 750 C CA . PHE A 1 92 ? 10.256 -7.344 -11.980 1.00 65.69 92 PHE A CA 1
ATOM 751 C C . PHE A 1 92 ? 10.723 -6.962 -10.568 1.00 65.69 92 PHE A C 1
ATOM 753 O O . PHE A 1 92 ? 11.824 -7.338 -10.181 1.00 65.69 92 PHE A O 1
ATOM 760 N N . TYR A 1 93 ? 9.904 -6.258 -9.772 1.00 71.31 93 TYR A N 1
ATOM 761 C CA . TYR A 1 93 ? 10.351 -5.646 -8.503 1.00 71.31 93 TYR A CA 1
ATOM 762 C C . TYR A 1 93 ? 9.404 -5.910 -7.334 1.00 71.31 93 TYR A C 1
ATOM 764 O O . TYR A 1 93 ? 9.144 -5.042 -6.496 1.00 71.31 93 TYR A O 1
ATOM 772 N N . ARG A 1 94 ? 8.879 -7.137 -7.270 1.00 73.50 94 ARG A N 1
ATOM 773 C CA . ARG A 1 94 ? 7.903 -7.562 -6.260 1.00 73.50 94 ARG A CA 1
ATOM 774 C C . ARG A 1 94 ? 8.380 -7.275 -4.831 1.00 73.50 94 ARG A C 1
ATOM 776 O O . ARG A 1 94 ? 7.614 -6.722 -4.049 1.00 73.50 94 ARG A O 1
ATOM 783 N N . SER A 1 95 ? 9.638 -7.556 -4.499 1.00 77.00 95 SER A N 1
ATOM 784 C CA . SER A 1 95 ? 10.214 -7.348 -3.159 1.00 77.00 95 SER A CA 1
ATOM 785 C C . SER A 1 95 ? 10.224 -5.879 -2.710 1.00 77.00 95 SER A C 1
ATOM 787 O O . SER A 1 95 ? 9.755 -5.577 -1.611 1.00 77.00 95 SER A O 1
ATOM 789 N N . GLU A 1 96 ? 10.675 -4.941 -3.549 1.00 77.62 96 GLU A N 1
ATOM 790 C CA . GLU A 1 96 ? 10.655 -3.511 -3.195 1.00 77.62 96 GLU A CA 1
ATOM 791 C C . GLU A 1 96 ? 9.229 -2.954 -3.132 1.00 77.62 96 GLU A C 1
ATOM 793 O O . GLU A 1 96 ? 8.871 -2.208 -2.212 1.00 77.62 96 GLU A O 1
ATOM 798 N N . LEU A 1 97 ? 8.381 -3.367 -4.079 1.00 85.50 97 LEU A N 1
ATOM 799 C CA . LEU A 1 97 ? 6.992 -2.937 -4.119 1.00 85.50 97 LEU A CA 1
ATOM 800 C C . LEU A 1 97 ? 6.227 -3.439 -2.885 1.00 85.50 97 LEU A C 1
ATOM 802 O O . LEU A 1 97 ? 5.457 -2.681 -2.297 1.00 85.50 97 LEU A O 1
ATOM 806 N N . HIS A 1 98 ? 6.508 -4.650 -2.397 1.00 86.56 98 HIS A N 1
ATOM 807 C CA . HIS A 1 98 ? 5.963 -5.161 -1.135 1.00 86.56 98 HIS A CA 1
ATOM 808 C C . HIS A 1 98 ? 6.212 -4.208 0.047 1.00 86.56 98 HIS A C 1
ATOM 810 O O . HIS A 1 98 ? 5.305 -3.994 0.857 1.00 86.56 98 HIS A O 1
ATOM 816 N N . GLY A 1 99 ? 7.389 -3.579 0.137 1.00 87.00 99 GLY A N 1
ATOM 817 C CA . GLY A 1 99 ? 7.693 -2.587 1.174 1.00 87.00 99 GLY A CA 1
ATOM 818 C C . GLY A 1 99 ? 6.785 -1.353 1.106 1.00 87.00 99 GLY A C 1
ATOM 819 O O . GLY A 1 99 ? 6.255 -0.899 2.127 1.00 87.00 99 GLY A O 1
ATOM 820 N N . LEU A 1 100 ? 6.53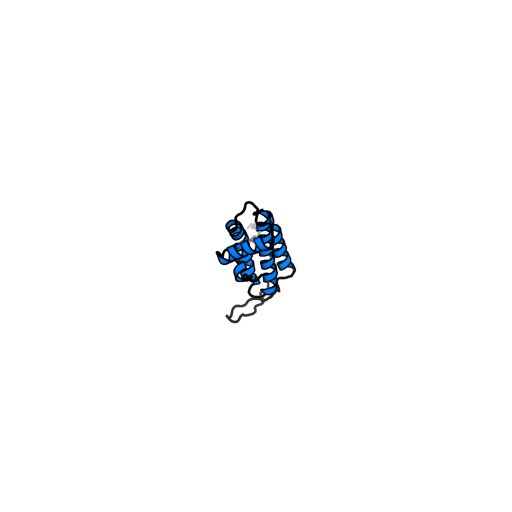4 -0.840 -0.102 1.00 88.88 100 LEU A N 1
ATOM 821 C CA . LEU A 1 100 ? 5.594 0.263 -0.327 1.00 88.88 100 LEU A CA 1
ATOM 822 C C . LEU A 1 100 ? 4.158 -0.137 0.035 1.00 88.88 100 LEU A C 1
ATOM 824 O O . LEU A 1 100 ? 3.469 0.599 0.744 1.00 88.88 100 LEU A O 1
ATOM 828 N N . LEU A 1 101 ? 3.715 -1.313 -0.408 1.00 90.56 101 LEU A N 1
ATOM 829 C CA . LEU A 1 101 ? 2.369 -1.819 -0.142 1.00 90.56 101 LEU A CA 1
ATOM 830 C C . LEU A 1 101 ? 2.136 -2.035 1.366 1.00 90.56 101 LEU A C 1
ATOM 832 O O . LEU A 1 101 ? 1.091 -1.650 1.900 1.00 90.56 101 LEU A O 1
ATOM 836 N N . ARG A 1 102 ? 3.137 -2.544 2.102 1.00 90.06 102 ARG A N 1
ATOM 837 C CA . ARG A 1 102 ? 3.094 -2.622 3.575 1.00 90.06 102 ARG A CA 1
ATOM 838 C C . ARG A 1 102 ? 2.998 -1.240 4.226 1.00 90.06 102 ARG A C 1
ATOM 840 O O . ARG A 1 102 ? 2.270 -1.080 5.205 1.00 90.06 102 ARG A O 1
ATOM 847 N N . ARG A 1 103 ? 3.661 -0.217 3.676 1.00 90.94 103 ARG A N 1
ATOM 848 C CA . ARG A 1 103 ? 3.560 1.168 4.173 1.00 90.94 103 ARG A CA 1
ATOM 849 C C . ARG A 1 103 ? 2.149 1.743 4.012 1.00 90.94 103 ARG A C 1
ATOM 851 O O . ARG A 1 103 ? 1.677 2.429 4.918 1.00 90.94 103 ARG A O 1
ATOM 858 N N . ILE A 1 104 ? 1.455 1.438 2.912 1.00 92.25 104 ILE A N 1
ATOM 859 C CA . ILE A 1 104 ? 0.045 1.828 2.720 1.00 92.25 104 ILE A CA 1
ATOM 860 C C . ILE A 1 104 ? -0.823 1.226 3.833 1.00 92.25 104 ILE A C 1
ATOM 862 O O . ILE A 1 104 ? -1.581 1.945 4.483 1.00 92.25 104 ILE A O 1
ATOM 866 N N . ASN A 1 105 ? -0.650 -0.063 4.132 1.00 92.38 105 ASN A N 1
ATOM 867 C CA . ASN A 1 105 ? -1.345 -0.717 5.245 1.00 92.38 105 ASN A CA 1
ATOM 868 C C . ASN A 1 105 ? -1.020 -0.074 6.603 1.00 92.38 105 ASN A C 1
ATOM 870 O O . ASN A 1 105 ? -1.930 0.162 7.396 1.00 92.38 105 ASN A O 1
ATOM 874 N N . ALA A 1 106 ? 0.235 0.306 6.862 1.00 91.50 106 ALA A N 1
ATOM 875 C CA . ALA A 1 106 ? 0.594 1.035 8.081 1.00 91.50 106 ALA A CA 1
ATOM 876 C C . ALA A 1 106 ? -0.150 2.383 8.202 1.00 91.50 106 ALA A C 1
ATOM 878 O O . ALA A 1 106 ? -0.567 2.775 9.298 1.00 91.50 106 ALA A O 1
ATOM 879 N N . TYR A 1 107 ? -0.375 3.085 7.085 1.00 92.62 107 TYR A N 1
ATOM 880 C CA . TYR A 1 107 ? -1.203 4.293 7.076 1.00 92.62 107 TYR A CA 1
ATOM 881 C C . TYR A 1 107 ? -2.686 4.004 7.316 1.00 92.62 107 TYR A C 1
ATOM 883 O O . TYR A 1 107 ? -3.323 4.791 8.019 1.00 92.62 107 TYR A O 1
ATOM 891 N N . LEU A 1 108 ? -3.222 2.888 6.813 1.00 92.38 108 LEU A N 1
ATOM 892 C CA . LEU A 1 108 ? -4.586 2.444 7.126 1.00 92.38 108 LEU A CA 1
ATOM 893 C C . LEU A 1 108 ? -4.743 2.141 8.620 1.00 92.38 108 LEU A C 1
ATOM 895 O O . LEU A 1 108 ? -5.686 2.621 9.239 1.00 92.38 108 LEU A O 1
ATOM 899 N N . VAL A 1 109 ? -3.787 1.443 9.239 1.00 91.94 109 VAL A N 1
ATOM 900 C CA . VAL A 1 109 ? -3.794 1.195 10.693 1.00 91.94 109 VAL A CA 1
ATOM 901 C C . VAL A 1 109 ? -3.770 2.511 11.469 1.00 91.94 109 VAL A C 1
ATOM 903 O O . VAL A 1 109 ? -4.559 2.706 12.393 1.00 91.94 109 VAL A O 1
ATOM 906 N N . ARG A 1 110 ? -2.902 3.457 11.083 1.00 91.31 110 ARG A N 1
ATOM 907 C CA . ARG A 1 110 ? -2.845 4.785 11.716 1.00 91.31 110 ARG A CA 1
ATOM 908 C C . ARG A 1 110 ? -4.156 5.554 11.552 1.00 91.31 110 ARG A C 1
ATOM 910 O O . ARG A 1 110 ? -4.572 6.250 12.475 1.00 91.31 110 ARG A O 1
ATOM 917 N N . TRP A 1 111 ? -4.800 5.423 10.398 1.00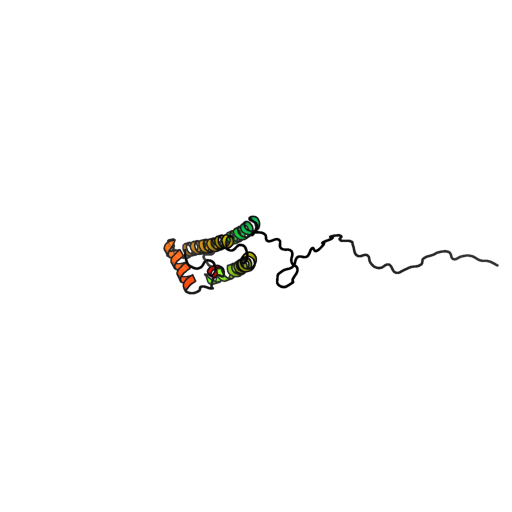 93.38 111 TRP A N 1
ATOM 918 C CA . TRP A 1 111 ? -6.108 6.005 10.135 1.00 93.38 111 TRP A CA 1
ATOM 919 C C . TRP A 1 111 ? -7.203 5.387 11.019 1.00 93.38 111 TRP A C 1
ATOM 921 O O . TRP A 1 111 ? -7.925 6.142 11.665 1.00 93.38 111 TRP A O 1
ATOM 931 N N . ILE A 1 112 ? -7.266 4.054 11.149 1.00 90.94 112 ILE A N 1
ATOM 932 C CA . ILE A 1 112 ? -8.211 3.358 12.048 1.00 90.94 112 ILE A CA 1
ATOM 933 C C . ILE A 1 112 ? -8.053 3.867 13.480 1.00 90.94 112 ILE A C 1
ATOM 935 O O . ILE A 1 112 ? -9.038 4.243 14.112 1.00 90.94 112 ILE A O 1
ATOM 939 N N . ARG A 1 113 ? -6.808 3.945 13.972 1.00 89.81 113 ARG A N 1
ATOM 940 C CA . ARG A 1 113 ? -6.507 4.436 15.327 1.00 89.81 113 ARG A CA 1
ATOM 941 C C . ARG A 1 113 ? -6.999 5.862 15.560 1.00 89.81 113 ARG A C 1
ATOM 943 O O . ARG A 1 113 ? -7.409 6.184 16.668 1.00 89.81 113 ARG A O 1
ATOM 950 N N . ARG A 1 114 ? -6.935 6.725 14.538 1.00 88.50 114 ARG A N 1
ATOM 951 C CA . ARG A 1 114 ? -7.384 8.119 14.649 1.00 88.50 114 ARG A CA 1
ATOM 952 C C . ARG A 1 114 ? -8.900 8.256 14.511 1.00 88.50 114 ARG A C 1
ATOM 954 O O . ARG A 1 114 ? -9.491 9.062 15.219 1.00 88.50 114 ARG A O 1
ATOM 961 N N . LYS A 1 115 ? -9.524 7.497 13.607 1.00 86.00 115 LYS A N 1
ATOM 962 C CA . LYS A 1 115 ? -10.972 7.543 13.374 1.00 86.00 115 LYS A CA 1
ATOM 963 C C . LYS A 1 115 ? -11.753 6.927 14.534 1.00 86.00 115 LYS A C 1
ATOM 965 O O . LYS A 1 115 ? -12.747 7.486 14.981 1.00 86.00 115 LYS A O 1
ATOM 970 N N . CYS A 1 116 ? -11.303 5.779 15.028 1.00 82.44 116 CYS A N 1
ATOM 971 C CA . CYS A 1 116 ? -11.994 5.026 16.060 1.00 82.44 116 CYS A CA 1
ATOM 972 C C . CYS A 1 116 ? -11.274 5.204 17.399 1.00 82.44 116 CYS A C 1
ATOM 974 O O . CYS A 1 116 ? -10.343 4.461 17.703 1.00 82.44 116 CYS A O 1
ATOM 976 N N . LYS A 1 117 ? -11.749 6.133 18.243 1.00 71.56 117 LYS A N 1
ATOM 977 C CA . LYS A 1 117 ? -11.192 6.357 19.595 1.00 71.56 117 LYS A CA 1
ATOM 978 C C . LYS A 1 117 ? -11.201 5.089 20.475 1.00 71.56 117 LYS A C 1
ATOM 980 O O . LYS A 1 117 ? -10.364 4.946 21.355 1.00 71.56 117 LYS A O 1
ATOM 985 N N . ARG A 1 118 ? -12.087 4.123 20.191 1.00 72.00 118 ARG A N 1
ATOM 986 C CA . ARG A 1 118 ? -12.144 2.798 20.852 1.00 72.00 118 ARG A CA 1
ATOM 987 C C . ARG A 1 118 ? -11.048 1.817 20.393 1.00 72.00 118 ARG A C 1
ATOM 989 O O . ARG A 1 118 ? -10.790 0.823 21.069 1.00 72.00 118 ARG A O 1
ATOM 996 N N . LEU A 1 119 ? -10.408 2.076 19.249 1.00 76.31 119 LEU A N 1
ATOM 997 C CA . LEU A 1 119 ? -9.375 1.239 18.620 1.00 76.31 119 LEU A CA 1
ATOM 998 C C . LEU A 1 119 ? -7.996 1.923 18.645 1.00 76.31 119 LEU A C 1
ATOM 1000 O O . LEU A 1 119 ? -7.190 1.762 17.730 1.00 76.31 119 LEU A O 1
ATOM 1004 N N . THR A 1 120 ? -7.707 2.694 19.692 1.00 74.25 120 THR A N 1
ATOM 1005 C CA . THR A 1 120 ? -6.440 3.430 19.861 1.00 74.25 120 THR A CA 1
ATOM 1006 C C . THR A 1 120 ? -5.219 2.518 19.982 1.00 74.25 120 THR A C 1
ATOM 1008 O O . THR A 1 120 ? -4.124 2.902 19.556 1.00 74.25 120 THR A O 1
ATOM 1011 N N . GLY A 1 121 ? -5.392 1.306 20.514 1.00 86.50 121 GLY A N 1
ATOM 1012 C CA . GLY A 1 121 ? -4.335 0.303 20.637 1.00 86.50 121 GLY A CA 1
ATOM 1013 C C . GLY A 1 121 ? -3.946 -0.317 19.292 1.00 86.50 121 GLY A C 1
ATOM 1014 O O . GLY A 1 121 ? -4.808 -0.715 18.507 1.00 86.50 121 GLY A O 1
ATOM 1015 N N . LEU A 1 122 ? -2.638 -0.460 19.043 1.00 86.50 122 LEU A N 1
ATOM 1016 C CA . LEU A 1 122 ? -2.104 -1.011 17.789 1.00 86.50 122 LEU A CA 1
ATOM 1017 C C . LEU A 1 122 ? -2.678 -2.399 17.471 1.00 86.50 122 LEU A C 1
ATOM 1019 O O . LEU A 1 122 ? -3.134 -2.625 16.353 1.00 86.50 122 LEU A O 1
ATOM 1023 N N . ARG A 1 123 ? -2.718 -3.298 18.466 1.00 87.88 123 ARG A N 1
ATOM 1024 C CA . ARG A 1 123 ? -3.268 -4.656 18.313 1.00 87.88 123 ARG A CA 1
ATOM 1025 C C . ARG A 1 123 ? -4.733 -4.635 17.869 1.00 87.88 123 ARG A C 1
ATOM 1027 O O . ARG A 1 123 ? -5.090 -5.341 16.935 1.00 87.88 123 ARG A O 1
ATOM 1034 N N . LYS A 1 124 ? -5.564 -3.778 18.477 1.00 89.94 124 LYS A N 1
ATOM 1035 C CA . LYS A 1 124 ? -6.990 -3.634 18.129 1.00 89.94 124 LYS A CA 1
ATOM 1036 C C . LYS A 1 124 ? -7.180 -3.075 16.717 1.00 89.94 124 LYS A C 1
ATOM 1038 O O . LYS A 1 124 ? -8.024 -3.564 15.973 1.00 89.94 124 LYS A O 1
ATOM 1043 N N . ALA A 1 125 ? -6.381 -2.085 16.322 1.00 90.44 125 ALA A N 1
ATOM 1044 C CA . ALA A 1 125 ? -6.440 -1.523 14.974 1.00 90.44 125 ALA A CA 1
ATOM 1045 C C . ALA A 1 125 ? -5.976 -2.520 13.899 1.00 90.44 125 ALA A C 1
ATOM 1047 O O . ALA A 1 125 ? -6.598 -2.610 12.842 1.00 90.44 125 ALA A O 1
ATOM 1048 N N . LEU A 1 126 ? -4.927 -3.301 14.180 1.00 90.31 126 LEU A N 1
ATOM 1049 C CA . LEU A 1 126 ? -4.492 -4.399 13.315 1.00 90.31 126 LEU A CA 1
ATOM 1050 C C . LEU A 1 126 ? -5.564 -5.484 13.212 1.00 90.31 126 LEU A C 1
ATOM 1052 O O . LEU A 1 126 ? -5.880 -5.901 12.105 1.00 90.31 126 LEU A O 1
ATOM 1056 N N . ALA A 1 127 ? -6.162 -5.896 14.332 1.00 90.19 127 ALA A N 1
ATOM 1057 C CA . ALA A 1 127 ? -7.256 -6.865 14.344 1.00 90.19 127 ALA A CA 1
ATOM 1058 C C . ALA A 1 127 ? -8.465 -6.368 13.537 1.00 90.19 127 ALA A C 1
ATOM 1060 O O . ALA A 1 127 ? -9.028 -7.125 12.753 1.00 90.19 127 ALA A O 1
ATOM 1061 N N . CYS A 1 128 ? -8.815 -5.083 13.652 1.00 90.88 128 CYS A N 1
ATOM 1062 C CA . CYS A 1 128 ? -9.854 -4.461 12.834 1.00 90.88 128 CYS A CA 1
ATOM 1063 C C . CYS A 1 128 ? -9.507 -4.518 11.339 1.00 90.88 128 CYS A C 1
ATOM 1065 O O . CYS A 1 128 ? -10.322 -4.983 10.546 1.00 90.88 128 CYS A O 1
ATOM 1067 N N . LEU A 1 129 ? -8.292 -4.113 10.949 1.00 91.06 129 LEU A N 1
ATOM 1068 C CA . LEU A 1 129 ? -7.860 -4.169 9.551 1.00 91.06 129 LEU A CA 1
ATOM 1069 C C . LEU A 1 129 ? -7.864 -5.608 9.013 1.00 91.06 129 LEU A C 1
ATOM 1071 O O . LEU A 1 129 ? -8.355 -5.833 7.910 1.00 91.06 129 LEU A O 1
ATOM 1075 N N . ARG A 1 130 ? -7.366 -6.574 9.798 1.00 90.12 130 ARG A N 1
ATOM 1076 C CA . ARG A 1 130 ? -7.382 -8.005 9.456 1.00 90.12 130 ARG A CA 1
ATOM 1077 C C . ARG A 1 130 ? -8.811 -8.515 9.294 1.00 90.12 130 ARG A C 1
ATOM 1079 O O . ARG A 1 130 ? -9.101 -9.123 8.278 1.00 90.12 130 ARG A O 1
ATOM 1086 N N . GLY A 1 131 ? -9.719 -8.197 10.217 1.00 90.62 131 GLY A N 1
ATOM 1087 C CA . GLY A 1 131 ? -11.125 -8.597 10.121 1.00 90.62 131 GLY A CA 1
ATOM 1088 C C . GLY A 1 131 ? -11.821 -8.038 8.877 1.00 90.62 131 GLY A C 1
ATOM 1089 O O . GLY A 1 131 ? -12.576 -8.747 8.216 1.00 90.62 131 GLY A O 1
ATOM 1090 N N . VAL A 1 132 ? -11.527 -6.788 8.506 1.00 91.00 132 VAL A N 1
ATOM 1091 C CA . VAL A 1 132 ? -12.026 -6.200 7.253 1.00 91.00 132 VAL A CA 1
ATOM 1092 C C . VAL A 1 132 ? -11.414 -6.897 6.035 1.00 91.00 132 VAL A C 1
ATOM 1094 O O . VAL A 1 132 ? -12.134 -7.182 5.083 1.00 91.00 132 VAL A O 1
ATOM 1097 N N . ALA A 1 133 ? -10.120 -7.210 6.067 1.00 90.38 133 ALA A N 1
ATOM 1098 C CA . ALA A 1 133 ? -9.438 -7.920 4.989 1.00 90.38 133 ALA A CA 1
ATOM 1099 C C . ALA A 1 133 ? -9.899 -9.378 4.830 1.00 90.38 133 ALA A C 1
ATOM 1101 O O . ALA A 1 133 ? -9.985 -9.850 3.703 1.00 90.38 133 ALA A O 1
ATOM 1102 N N . SER A 1 134 ? -10.273 -10.065 5.911 1.00 89.38 134 SER A N 1
ATOM 1103 C CA . SER A 1 134 ? -10.883 -11.399 5.843 1.00 89.38 134 SER A CA 1
ATOM 1104 C C . SER A 1 134 ? -12.283 -11.361 5.226 1.00 89.38 134 SER A C 1
ATOM 1106 O O . SER A 1 134 ? -12.622 -12.233 4.437 1.00 89.38 134 SER A O 1
ATOM 1108 N N . ARG A 1 135 ? -13.096 -10.345 5.553 1.00 91.00 135 ARG A N 1
ATOM 1109 C CA . ARG A 1 135 ? -14.461 -10.195 5.008 1.00 91.00 135 ARG A CA 1
ATOM 1110 C C . ARG A 1 135 ? -14.470 -9.708 3.560 1.00 91.00 135 ARG A C 1
ATOM 1112 O O . ARG A 1 135 ? -15.301 -10.134 2.770 1.00 91.00 135 ARG A O 1
ATOM 1119 N N . TYR A 1 136 ? -13.550 -8.809 3.217 1.00 91.06 136 TYR A N 1
ATOM 1120 C CA . TYR A 1 136 ? -13.488 -8.153 1.912 1.00 91.06 136 TYR A CA 1
ATOM 1121 C C . TYR A 1 136 ? -12.058 -8.177 1.347 1.00 91.06 136 TYR A C 1
ATOM 1123 O O . TYR A 1 136 ? -11.436 -7.122 1.189 1.00 91.06 136 TYR A O 1
ATOM 1131 N N . PRO A 1 137 ? -11.516 -9.353 0.982 1.00 88.44 137 PRO A N 1
ATOM 1132 C CA . PRO A 1 137 ? -10.109 -9.505 0.587 1.00 88.44 137 PRO A CA 1
ATOM 1133 C C . PRO A 1 137 ? -9.719 -8.707 -0.664 1.00 88.44 137 PRO A C 1
ATOM 1135 O O . PRO A 1 137 ? -8.548 -8.392 -0.862 1.00 88.44 137 PRO A O 1
ATOM 1138 N N . ARG A 1 138 ? -10.695 -8.330 -1.499 1.00 89.81 138 ARG A N 1
ATOM 1139 C CA . ARG A 1 138 ? -10.490 -7.534 -2.721 1.00 89.81 138 ARG A CA 1
ATOM 1140 C C . ARG A 1 138 ? -10.739 -6.035 -2.536 1.00 89.81 138 ARG A C 1
ATOM 1142 O O . ARG A 1 138 ? -10.679 -5.293 -3.513 1.00 89.81 138 ARG A O 1
ATOM 1149 N N . MET A 1 139 ? -11.024 -5.571 -1.315 1.00 92.62 139 MET A N 1
ATOM 1150 C CA . MET A 1 139 ? -11.336 -4.157 -1.081 1.00 92.62 139 MET A CA 1
ATOM 1151 C C . MET A 1 139 ? -10.149 -3.251 -1.413 1.00 92.62 139 MET A C 1
ATOM 1153 O O . MET A 1 139 ? -10.342 -2.201 -2.020 1.00 92.62 139 MET A O 1
ATOM 1157 N N . PHE A 1 140 ? -8.928 -3.669 -1.080 1.00 92.69 140 PHE A N 1
ATOM 1158 C CA . PHE A 1 140 ? -7.715 -3.009 -1.549 1.00 92.69 140 PHE A CA 1
ATOM 1159 C C . PHE A 1 140 ? -6.935 -3.912 -2.497 1.00 92.69 140 PHE A C 1
ATOM 1161 O O . PHE A 1 140 ? -6.719 -5.087 -2.208 1.00 92.69 140 PHE A O 1
ATOM 1168 N N . ALA A 1 141 ? -6.468 -3.349 -3.611 1.00 91.38 141 ALA A N 1
ATOM 1169 C CA . ALA A 1 141 ? -5.780 -4.117 -4.648 1.00 91.38 141 ALA A CA 1
ATOM 1170 C C . ALA A 1 141 ? -4.518 -4.829 -4.128 1.00 91.38 141 ALA A C 1
ATOM 1172 O O . ALA A 1 141 ? -4.283 -5.998 -4.425 1.00 91.38 141 ALA A O 1
ATOM 1173 N N . HIS A 1 142 ? -3.735 -4.155 -3.283 1.00 90.88 142 HIS A N 1
ATOM 1174 C CA . HIS A 1 142 ? -2.464 -4.679 -2.781 1.00 90.88 142 HIS A CA 1
ATOM 1175 C C . HIS A 1 142 ? -2.588 -5.782 -1.731 1.00 90.88 142 HIS A C 1
ATOM 1177 O O . HIS A 1 142 ? -1.581 -6.408 -1.383 1.00 90.88 142 HIS A O 1
ATOM 1183 N N . TRP A 1 143 ? -3.790 -6.048 -1.217 1.00 91.38 143 TRP A N 1
ATOM 1184 C CA . TRP A 1 143 ? -4.014 -7.150 -0.278 1.00 91.38 143 TRP A CA 1
ATOM 1185 C C . TRP A 1 143 ? -3.769 -8.522 -0.905 1.00 91.38 143 TRP A C 1
ATOM 1187 O O . TRP A 1 143 ? -3.387 -9.444 -0.194 1.00 91.38 143 TRP A O 1
ATOM 1197 N N . GLN A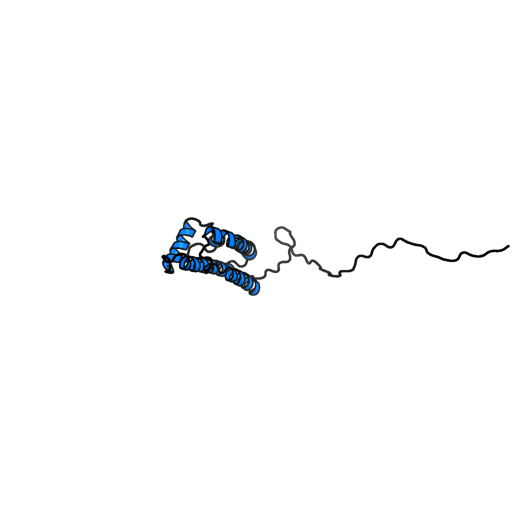 1 144 ? -3.864 -8.629 -2.232 1.00 87.12 144 GLN A N 1
ATOM 1198 C CA . GLN A 1 144 ? -3.505 -9.842 -2.970 1.00 87.12 144 GLN A CA 1
ATOM 1199 C C . GLN A 1 144 ? -2.018 -10.199 -2.851 1.00 87.12 144 GLN A C 1
ATOM 1201 O O . GLN A 1 144 ? -1.657 -11.365 -2.950 1.00 87.12 144 GLN A O 1
ATOM 1206 N N . TRP A 1 145 ? -1.141 -9.206 -2.672 1.00 84.88 145 TRP A N 1
ATOM 1207 C CA . TRP A 1 145 ? 0.305 -9.436 -2.579 1.00 84.88 145 TRP A CA 1
ATOM 1208 C C . TRP A 1 145 ? 0.799 -9.397 -1.143 1.00 84.88 145 TRP A C 1
ATOM 1210 O O . TRP A 1 145 ? 1.655 -10.176 -0.759 1.00 84.88 145 TRP A O 1
ATOM 1220 N N . THR A 1 146 ? 0.238 -8.522 -0.318 1.00 80.38 146 THR A N 1
ATOM 1221 C CA . THR A 1 146 ? 0.648 -8.361 1.085 1.00 80.38 146 THR A CA 1
ATOM 1222 C C . THR A 1 146 ? -0.083 -9.307 2.044 1.00 80.38 146 THR A C 1
ATOM 1224 O O . THR A 1 146 ? -0.214 -8.967 3.217 1.00 80.38 146 THR A O 1
ATOM 1227 N N . SER A 1 147 ? -0.596 -10.444 1.549 1.00 65.50 147 SER A N 1
ATOM 1228 C CA . SER A 1 147 ? -1.605 -11.283 2.213 1.00 65.50 147 SER A CA 1
ATOM 1229 C C . SER A 1 147 ? -1.339 -11.479 3.709 1.00 65.50 147 SER A C 1
ATOM 1231 O O . SER A 1 147 ? -0.360 -12.124 4.060 1.00 65.50 147 SER A O 1
ATOM 1233 N N . LEU A 1 148 ? -2.239 -10.906 4.528 1.00 55.09 148 LEU A N 1
ATOM 1234 C CA . LEU A 1 148 ? -2.722 -11.212 5.896 1.00 55.09 148 LEU A CA 1
ATOM 1235 C C . LEU A 1 148 ? -1.792 -11.768 7.003 1.00 55.09 148 LEU A C 1
ATOM 1237 O O . LEU A 1 148 ? -2.220 -11.781 8.156 1.00 55.09 148 LEU A O 1
ATOM 1241 N N . ALA A 1 149 ? -0.556 -12.157 6.721 1.00 44.22 149 ALA A N 1
ATOM 1242 C CA . ALA A 1 149 ? 0.462 -12.534 7.687 1.00 44.22 149 ALA A CA 1
ATOM 1243 C C . ALA A 1 149 ? 1.276 -11.277 8.029 1.00 44.22 149 ALA A C 1
ATOM 1245 O O . ALA A 1 149 ? 1.948 -10.691 7.178 1.00 44.22 149 ALA A O 1
ATOM 1246 N N . TRP A 1 150 ? 1.121 -10.808 9.265 1.00 48.59 150 TRP A N 1
ATOM 1247 C CA . TRP A 1 150 ? 1.655 -9.543 9.772 1.00 48.59 150 TRP A CA 1
ATOM 1248 C C . TRP A 1 150 ? 2.510 -9.777 10.994 1.00 48.59 150 TRP A C 1
ATOM 1250 O O . TRP A 1 150 ? 1.917 -10.304 11.966 1.00 48.59 150 TRP A O 1
#

Secondary structure (DSSP, 8-state):
--------------PPPPPP-----------B-TTS-B---------HHHHHHHHHHHHHT-GGG-TT--HHHHHHHHHHHHHHHHHHHTTT-HHHHHHHHHHHHHHHHHHHHHH-GGG-SHHHHHHHHHHHHHH-TTSSGGGGTS-S--

pLDDT: mean 73.77, std 20.09, range [33.94, 93.62]

Radius of gyration: 30.75 Å; chains: 1; bounding box: 32×65×111 Å

Foldseek 3Di:
DDDDDDDDDDDDDPDDDDDDDDPPPDDDDFDADPVGHTDDDPPDPCPPVNLVVVLVVLVVVQLLVPLVDDLLRVLVVVAVVLVVCCVPVVVPHLPSNLVVLVVNVVSQLSNQLNNDVVQVDSVSSLVVVLVCCVVCVPSHVCCVSNPDDD